Protein AF-A0A329MHL2-F1 (afdb_monomer_lite)

Secondary structure (DSSP, 8-state):
------SS-SS-EEE-HHHH--GGG----HHHHHHHT--EEE--SS-HHHHHHHHHHHHHT-

Foldseek 3Di:
DDADPDAADQDKHKDQQLVVDDPVNDPPPPVSVVSVPDMDIDDHNDDPVVVVVVVVVVVVVD

Organism: NCBI:txid450362

pLDDT: mean 77.1, std 14.2, range [44.59, 94.75]

Sequence (62 aa):
MQIGVSWGGFESLIYSPGLSIHPEQTTRTEWETRLERTIRISVGLEDIDDLMEDLQRGLDEL

Structure (mmCIF, N/CA/C/O backbone):
data_AF-A0A329MHL2-F1
#
_entry.id   AF-A0A329MHL2-F1
#
loop_
_atom_site.group_PDB
_atom_site.id
_atom_site.type_symbol
_atom_site.label_atom_id
_atom_site.label_alt_id
_atom_site.label_comp_id
_atom_site.label_asym_id
_atom_site.label_entity_id
_atom_site.label_seq_id
_atom_site.pdbx_PDB_ins_code
_atom_site.Cartn_x
_atom_site.Cartn_y
_atom_site.Cartn_z
_atom_site.occupancy
_atom_site.B_iso_or_equiv
_atom_site.auth_seq_id
_atom_site.auth_comp_id
_atom_site.auth_asym_id
_atom_site.auth_atom_id
_atom_site.pdbx_PDB_model_num
ATOM 1 N N . MET A 1 1 ? -6.534 7.342 -2.270 1.00 44.59 1 MET A N 1
ATOM 2 C CA . MET A 1 1 ? -5.173 6.771 -2.215 1.00 44.59 1 MET A CA 1
ATOM 3 C C . MET A 1 1 ? -4.183 7.735 -2.848 1.00 44.59 1 MET A C 1
ATOM 5 O O . MET A 1 1 ? -4.407 8.161 -3.976 1.00 44.59 1 MET A O 1
ATOM 9 N N . GLN A 1 2 ? -3.125 8.108 -2.130 1.00 50.28 2 GLN A N 1
ATOM 10 C CA . GLN A 1 2 ? -2.065 8.990 -2.624 1.00 50.28 2 GLN A CA 1
ATOM 11 C C . GLN A 1 2 ? -0.787 8.152 -2.812 1.00 50.28 2 GLN A C 1
ATOM 13 O O . GLN A 1 2 ? -0.372 7.450 -1.897 1.00 50.28 2 GLN A O 1
ATOM 18 N N . ILE A 1 3 ? -0.179 8.173 -4.003 1.00 55.25 3 ILE A N 1
ATOM 19 C CA . ILE A 1 3 ? 1.069 7.440 -4.279 1.00 55.25 3 ILE A CA 1
ATOM 20 C C . ILE A 1 3 ? 2.233 8.280 -3.734 1.00 55.25 3 ILE A C 1
ATOM 22 O O . ILE A 1 3 ? 2.569 9.315 -4.308 1.00 55.25 3 ILE A O 1
ATOM 26 N N . GLY A 1 4 ? 2.824 7.863 -2.611 1.00 50.31 4 GLY A N 1
ATOM 27 C CA . GLY A 1 4 ? 3.921 8.567 -1.936 1.00 50.31 4 GLY A CA 1
ATOM 28 C C . GLY A 1 4 ? 5.163 7.692 -1.732 1.00 50.31 4 GLY A C 1
ATOM 29 O O . GLY A 1 4 ? 5.066 6.515 -1.404 1.00 50.31 4 GLY A O 1
A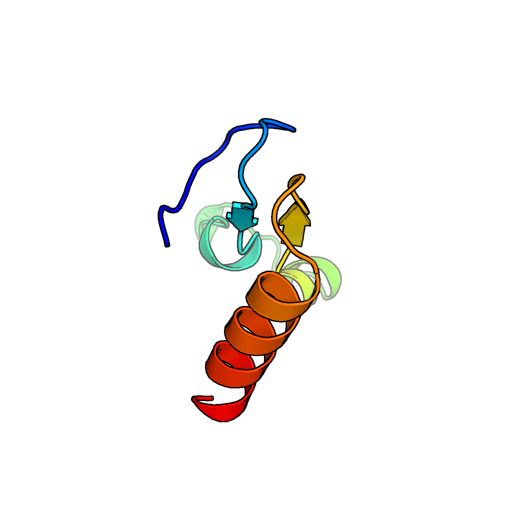TOM 30 N N . VAL A 1 5 ? 6.352 8.283 -1.891 1.00 46.00 5 VAL A N 1
ATOM 31 C CA . VAL A 1 5 ? 7.671 7.633 -1.700 1.00 46.00 5 VAL A CA 1
ATOM 32 C C . VAL A 1 5 ? 8.214 7.764 -0.264 1.00 46.00 5 VAL A C 1
ATOM 34 O O . VAL A 1 5 ? 9.424 7.717 -0.045 1.00 46.00 5 VAL A O 1
ATOM 37 N N . SER A 1 6 ? 7.334 7.952 0.723 1.00 48.56 6 SER A N 1
ATOM 38 C CA . SER A 1 6 ? 7.720 8.119 2.130 1.00 48.56 6 SER A CA 1
ATOM 39 C C . SER A 1 6 ? 7.853 6.767 2.837 1.00 48.56 6 SER A C 1
ATOM 41 O O . SER A 1 6 ? 7.185 5.796 2.499 1.00 48.56 6 SER A O 1
ATOM 43 N N . TRP A 1 7 ? 8.759 6.676 3.802 1.00 48.62 7 TRP A N 1
ATOM 44 C CA . TRP A 1 7 ? 9.037 5.456 4.555 1.00 48.62 7 TRP A CA 1
ATOM 45 C C . TRP A 1 7 ? 8.504 5.635 5.981 1.00 48.62 7 TRP A C 1
ATOM 47 O O . TRP A 1 7 ? 9.176 6.241 6.809 1.00 48.62 7 TRP A O 1
ATOM 57 N N . GLY A 1 8 ? 7.299 5.122 6.256 1.00 51.75 8 GLY A N 1
ATOM 58 C CA . GLY A 1 8 ? 6.792 4.925 7.623 1.00 51.75 8 GLY A CA 1
ATOM 59 C C . GLY A 1 8 ? 6.199 6.153 8.324 1.00 51.75 8 GLY A C 1
ATOM 60 O O . GLY A 1 8 ? 6.587 6.460 9.449 1.00 51.75 8 GLY A O 1
ATOM 61 N N . GLY A 1 9 ? 5.261 6.849 7.674 1.00 58.78 9 GLY A N 1
ATOM 62 C CA . GLY A 1 9 ? 4.340 7.771 8.353 1.00 58.78 9 GLY A CA 1
ATOM 63 C C . GLY A 1 9 ? 3.134 7.034 8.953 1.00 58.78 9 GLY A C 1
ATOM 64 O O . GLY A 1 9 ? 2.995 5.831 8.770 1.00 58.78 9 GLY A O 1
ATOM 65 N N . PHE A 1 10 ? 2.245 7.763 9.638 1.00 62.62 10 PHE A N 1
ATOM 66 C CA . PHE A 1 10 ? 0.949 7.248 10.123 1.00 62.62 10 PHE A CA 1
ATOM 67 C C . PHE A 1 10 ? 0.101 6.600 9.007 1.00 62.62 10 PHE A C 1
ATOM 69 O O . PHE A 1 10 ? -0.737 5.753 9.289 1.00 62.62 10 PHE A O 1
ATOM 76 N N . GLU A 1 11 ? 0.349 6.984 7.756 1.00 75.38 11 GLU A N 1
ATOM 77 C CA . GLU A 1 11 ? -0.435 6.631 6.575 1.00 75.38 11 GLU A CA 1
ATOM 78 C C . GLU A 1 11 ? 0.134 5.414 5.830 1.00 75.38 11 GLU A C 1
ATOM 80 O O . GLU A 1 11 ? 1.354 5.278 5.661 1.00 75.38 11 GLU A O 1
ATOM 85 N N . SER A 1 12 ? -0.761 4.571 5.316 1.00 83.06 12 SER A N 1
ATOM 86 C CA . SER A 1 12 ? -0.414 3.453 4.444 1.00 83.06 12 SER A CA 1
ATOM 87 C C . SER A 1 12 ? 0.026 3.911 3.050 1.00 83.06 12 SER A C 1
ATOM 89 O O . SER A 1 12 ? -0.488 4.873 2.478 1.00 83.06 12 SER A O 1
ATOM 91 N N . LEU A 1 13 ? 0.992 3.193 2.465 1.00 85.44 13 LEU A N 1
ATOM 92 C CA . LEU A 1 13 ? 1.559 3.498 1.148 1.00 85.44 13 LEU A CA 1
ATOM 93 C C . LEU A 1 13 ? 1.675 2.245 0.284 1.00 85.44 13 LEU A C 1
ATOM 95 O O . LEU A 1 13 ? 2.124 1.196 0.743 1.00 85.44 13 LEU A O 1
ATOM 99 N N . ILE A 1 14 ? 1.356 2.386 -1.002 1.00 87.50 14 ILE A N 1
ATOM 100 C CA . ILE A 1 14 ? 1.462 1.326 -2.006 1.00 87.50 14 ILE A CA 1
ATOM 101 C C . ILE A 1 14 ? 2.405 1.758 -3.130 1.00 87.50 14 ILE A C 1
ATOM 103 O O . ILE A 1 14 ? 2.374 2.894 -3.603 1.00 87.50 14 ILE A O 1
ATOM 107 N N . TYR A 1 15 ? 3.281 0.850 -3.546 1.00 86.06 15 TYR A N 1
ATOM 108 C CA . TYR A 1 15 ? 4.294 1.109 -4.558 1.00 86.06 15 TYR A CA 1
ATOM 109 C C . TYR A 1 15 ? 4.479 -0.116 -5.447 1.00 86.06 15 TYR A C 1
ATOM 111 O O . TYR A 1 15 ? 4.676 -1.215 -4.938 1.00 86.06 15 TYR A O 1
ATOM 119 N N . SER A 1 16 ? 4.469 0.060 -6.768 1.00 85.94 16 SER A N 1
ATOM 120 C CA . SER A 1 16 ? 4.833 -1.003 -7.708 1.00 85.94 16 SER A CA 1
ATOM 121 C C . SER A 1 16 ? 6.255 -0.767 -8.226 1.00 85.94 16 SER A C 1
ATOM 123 O O . SER A 1 16 ? 6.462 0.153 -9.026 1.00 85.94 16 SER A O 1
ATOM 125 N N . PRO A 1 17 ? 7.246 -1.581 -7.808 1.00 79.75 17 PRO A N 1
ATOM 126 C CA . PRO A 1 17 ? 8.603 -1.489 -8.335 1.00 79.75 17 PRO A CA 1
ATOM 127 C C . PRO A 1 17 ? 8.630 -1.687 -9.850 1.00 79.75 17 PRO A C 1
ATOM 129 O O . PRO A 1 17 ? 9.327 -0.960 -10.547 1.00 79.75 17 PRO A O 1
ATOM 132 N N . GLY A 1 18 ? 7.811 -2.611 -10.357 1.00 77.62 18 GLY A N 1
ATOM 133 C CA . GLY A 1 18 ? 7.663 -2.902 -11.778 1.00 77.62 18 GLY A CA 1
ATOM 134 C C . GLY A 1 18 ? 7.330 -1.687 -12.639 1.00 77.62 18 GLY A C 1
ATOM 135 O O . GLY A 1 18 ? 7.928 -1.505 -13.693 1.00 77.62 18 GLY A O 1
ATOM 136 N N . LEU A 1 19 ? 6.431 -0.818 -12.164 1.00 76.81 19 LEU A N 1
ATOM 137 C CA . LEU A 1 19 ? 6.043 0.404 -12.881 1.00 76.81 19 LEU A CA 1
ATOM 138 C C . LEU A 1 19 ? 7.123 1.494 -12.873 1.00 76.81 19 LEU A C 1
ATOM 140 O O . LEU A 1 19 ? 7.043 2.438 -13.654 1.00 76.81 19 LEU A O 1
ATOM 144 N N . SER A 1 20 ? 8.113 1.393 -11.985 1.00 72.19 20 SER A N 1
ATOM 145 C CA . SER A 1 20 ? 9.187 2.386 -11.859 1.00 72.19 20 SER A CA 1
ATOM 146 C C . SER A 1 20 ? 10.461 2.004 -12.611 1.00 72.19 20 SER A C 1
ATOM 148 O O . SER A 1 20 ? 11.394 2.802 -12.666 1.00 72.19 20 SER A O 1
ATOM 150 N N . ILE A 1 21 ? 10.530 0.789 -13.159 1.00 71.06 21 ILE A N 1
ATOM 151 C CA . ILE A 1 21 ? 11.687 0.316 -13.918 1.00 71.06 21 ILE A CA 1
ATOM 152 C C . ILE A 1 21 ? 11.554 0.815 -15.357 1.00 71.06 21 ILE A C 1
ATOM 154 O O . ILE A 1 21 ? 10.630 0.434 -16.076 1.00 71.06 21 ILE A O 1
ATOM 158 N N . HIS A 1 22 ? 12.493 1.650 -15.807 1.00 68.88 22 HIS A N 1
ATOM 159 C CA . HIS A 1 22 ? 12.556 2.012 -17.219 1.00 68.88 22 HIS A CA 1
ATOM 160 C C . HIS A 1 22 ? 13.048 0.819 -18.059 1.00 68.88 22 HIS A C 1
ATOM 162 O O . HIS A 1 22 ? 13.999 0.146 -17.654 1.00 68.88 22 HIS A O 1
ATOM 168 N N . PRO A 1 23 ? 12.478 0.581 -19.259 1.00 64.81 23 PRO A N 1
ATOM 169 C CA . PRO A 1 23 ? 12.883 -0.515 -20.148 1.00 64.81 23 PRO A CA 1
ATOM 170 C C . PRO A 1 23 ? 14.379 -0.515 -20.495 1.00 64.81 23 PRO A C 1
ATOM 172 O O . PRO A 1 23 ? 14.962 -1.555 -20.770 1.00 64.81 23 PRO A O 1
ATOM 175 N N . GLU A 1 24 ? 14.998 0.663 -20.471 1.00 68.94 24 GLU A N 1
ATOM 176 C CA . GLU A 1 24 ? 16.414 0.888 -20.777 1.00 68.94 24 GLU A CA 1
ATOM 177 C C . GLU A 1 24 ? 17.344 0.531 -19.606 1.00 68.94 24 GLU A C 1
ATOM 179 O O . GLU A 1 24 ? 18.553 0.409 -19.781 1.00 68.94 24 GLU A O 1
ATOM 184 N N . GLN A 1 25 ? 16.779 0.365 -18.408 1.00 67.06 25 GLN A N 1
ATOM 185 C CA . GLN A 1 25 ? 17.496 0.054 -17.171 1.00 67.06 25 GLN A CA 1
ATOM 186 C C . GLN A 1 25 ? 17.346 -1.414 -16.751 1.00 67.06 25 GLN A C 1
ATOM 188 O O . GLN A 1 25 ? 17.932 -1.805 -15.746 1.00 67.06 25 GLN A O 1
ATOM 193 N N . THR A 1 26 ? 16.575 -2.217 -17.496 1.00 66.75 26 THR A N 1
ATOM 194 C CA . THR A 1 26 ? 16.326 -3.629 -17.181 1.00 66.75 26 THR A CA 1
ATOM 195 C C . THR A 1 26 ? 17.134 -4.562 -18.072 1.00 66.75 26 THR A C 1
ATOM 197 O O . THR A 1 26 ? 17.151 -4.439 -19.297 1.00 66.75 26 THR A O 1
ATOM 200 N N . THR A 1 27 ? 17.773 -5.551 -17.454 1.00 71.50 27 THR A N 1
ATOM 201 C CA . THR A 1 27 ? 18.404 -6.681 -18.154 1.00 71.50 27 THR A CA 1
ATOM 202 C C . THR A 1 27 ? 17.405 -7.778 -18.544 1.00 71.50 27 THR A C 1
ATOM 204 O O . THR A 1 27 ? 17.801 -8.777 -19.145 1.00 71.50 27 THR A O 1
ATOM 207 N N . ARG A 1 28 ? 16.107 -7.592 -18.244 1.00 69.12 28 ARG A N 1
ATOM 208 C CA . ARG A 1 28 ? 15.012 -8.561 -18.443 1.00 69.12 28 ARG A CA 1
ATOM 209 C C . ARG A 1 28 ? 15.327 -9.941 -17.869 1.00 69.12 28 ARG A C 1
ATOM 211 O O . ARG A 1 28 ? 14.942 -10.968 -18.426 1.00 69.12 28 ARG A O 1
ATOM 218 N N . THR A 1 29 ? 16.047 -9.961 -16.757 1.00 77.00 29 THR A N 1
ATOM 219 C CA . THR A 1 29 ? 16.272 -11.183 -15.990 1.00 77.00 29 THR A CA 1
ATOM 220 C C . THR A 1 29 ? 14.955 -11.680 -15.394 1.00 77.00 29 THR A C 1
ATOM 222 O O . THR A 1 29 ? 14.021 -10.905 -15.189 1.00 77.00 29 THR A O 1
ATOM 225 N N . GLU A 1 30 ? 14.877 -12.970 -15.055 1.00 71.31 30 GLU A N 1
ATOM 226 C CA . GLU A 1 30 ? 13.678 -13.549 -14.424 1.00 71.31 30 GLU A CA 1
ATOM 227 C C . GLU A 1 30 ? 13.268 -12.806 -13.135 1.00 71.31 30 GLU A C 1
ATOM 229 O O . GLU A 1 30 ? 12.082 -12.688 -12.823 1.00 71.31 30 GLU A O 1
ATOM 234 N N . TRP A 1 31 ? 14.242 -12.244 -12.412 1.00 71.00 31 TRP A N 1
ATOM 235 C CA . TRP A 1 31 ? 14.013 -11.416 -11.228 1.00 71.00 31 TRP A CA 1
ATOM 236 C C . TRP A 1 31 ? 13.346 -10.080 -11.562 1.00 71.00 31 TRP A C 1
ATOM 238 O O . TRP A 1 31 ? 12.398 -9.689 -10.884 1.00 71.00 31 TRP A O 1
ATOM 248 N N . GLU A 1 32 ? 13.788 -9.404 -12.621 1.00 69.38 32 GLU A N 1
ATOM 249 C CA . GLU A 1 32 ? 13.205 -8.134 -13.069 1.00 69.38 32 GLU A CA 1
ATOM 250 C C . GLU A 1 32 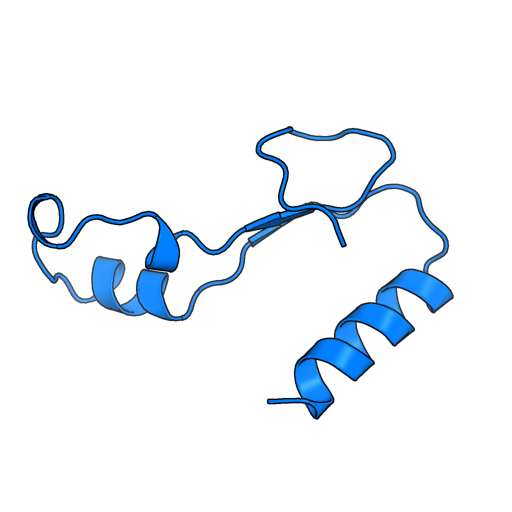? 11.788 -8.329 -13.613 1.00 69.38 32 GLU A C 1
ATOM 252 O O . GLU A 1 32 ? 10.898 -7.544 -13.293 1.00 69.38 32 GLU A O 1
ATOM 257 N N . THR A 1 33 ? 11.530 -9.425 -14.331 1.00 72.12 33 THR A N 1
ATOM 258 C CA . THR A 1 33 ? 10.172 -9.772 -14.783 1.00 72.12 33 THR A CA 1
ATOM 259 C C . THR A 1 33 ? 9.234 -10.072 -13.609 1.00 72.12 33 THR A C 1
ATOM 261 O O . THR A 1 33 ? 8.042 -9.774 -13.665 1.00 72.12 33 THR A O 1
ATOM 264 N N . ARG A 1 34 ? 9.744 -10.614 -12.495 1.00 75.94 34 ARG A N 1
ATOM 265 C CA . ARG A 1 34 ? 8.938 -10.811 -11.281 1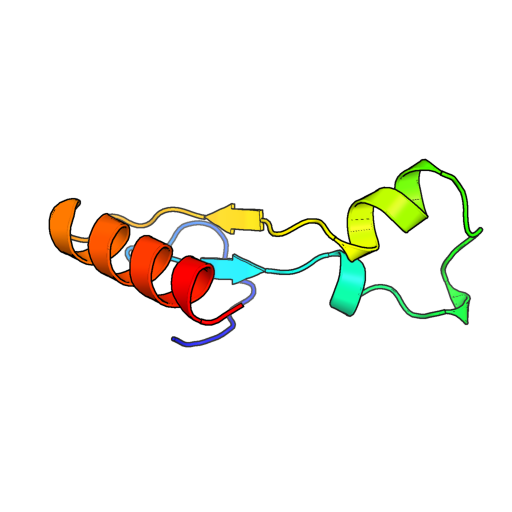.00 75.94 34 ARG A CA 1
ATOM 266 C C . ARG A 1 34 ? 8.574 -9.485 -10.604 1.00 75.94 34 ARG A C 1
ATOM 268 O O . ARG A 1 34 ? 7.491 -9.379 -10.026 1.00 75.94 34 ARG A O 1
ATOM 275 N N . LEU A 1 35 ? 9.430 -8.467 -10.705 1.00 79.19 35 LEU A N 1
ATOM 276 C CA . LEU A 1 35 ? 9.151 -7.128 -10.176 1.00 79.19 35 LEU A CA 1
ATOM 277 C C . LEU A 1 35 ? 8.001 -6.425 -10.914 1.00 79.19 35 LEU A C 1
ATOM 279 O O . LEU A 1 35 ? 7.272 -5.673 -10.272 1.00 79.19 35 LEU A O 1
ATOM 283 N N . GLU A 1 36 ? 7.773 -6.722 -12.201 1.00 78.38 36 GLU A N 1
ATOM 284 C CA . GLU A 1 36 ? 6.664 -6.168 -13.009 1.00 78.38 36 GLU A CA 1
ATOM 285 C C . GLU A 1 36 ? 5.284 -6.393 -12.375 1.00 78.38 36 GLU A C 1
ATOM 287 O O . GLU A 1 36 ? 4.403 -5.544 -12.469 1.00 78.38 36 GLU A O 1
ATOM 292 N N . ARG A 1 37 ? 5.102 -7.532 -11.698 1.00 83.06 37 ARG A N 1
ATOM 293 C CA . ARG A 1 37 ? 3.846 -7.917 -11.029 1.00 83.06 37 ARG A CA 1
ATOM 294 C C . ARG A 1 37 ? 3.913 -7.781 -9.511 1.00 83.06 37 ARG A C 1
ATOM 296 O O . ARG A 1 37 ? 3.045 -8.283 -8.805 1.00 83.06 37 ARG A O 1
ATOM 303 N N . THR A 1 38 ? 4.969 -7.158 -8.998 1.00 86.25 38 THR A N 1
ATOM 304 C CA . THR A 1 38 ? 5.165 -6.996 -7.562 1.00 86.25 38 THR A CA 1
ATOM 305 C C . THR A 1 38 ? 4.548 -5.680 -7.103 1.00 86.25 38 THR A C 1
ATOM 307 O O . THR A 1 38 ? 4.736 -4.627 -7.715 1.00 86.25 38 THR A O 1
ATOM 310 N N . ILE A 1 39 ? 3.835 -5.748 -5.984 1.00 88.69 39 ILE A N 1
ATOM 311 C CA . ILE A 1 39 ? 3.323 -4.601 -5.243 1.00 88.69 39 ILE A CA 1
ATOM 312 C C . ILE A 1 39 ? 3.984 -4.634 -3.863 1.00 88.69 39 ILE A C 1
ATOM 314 O O . ILE A 1 39 ? 4.029 -5.674 -3.208 1.00 88.69 39 ILE A O 1
ATOM 318 N N . ARG A 1 40 ? 4.516 -3.496 -3.422 1.00 88.38 40 ARG A N 1
ATOM 319 C CA . ARG A 1 40 ? 5.053 -3.276 -2.082 1.00 88.38 40 ARG A CA 1
ATOM 320 C C . ARG A 1 40 ? 4.077 -2.404 -1.310 1.00 88.38 40 ARG A C 1
ATOM 322 O O . ARG A 1 40 ? 3.772 -1.299 -1.752 1.00 88.38 40 ARG A O 1
ATOM 329 N N . ILE A 1 41 ? 3.663 -2.873 -0.142 1.00 88.94 41 ILE A N 1
ATOM 330 C CA . ILE A 1 41 ? 2.774 -2.138 0.756 1.00 88.94 41 ILE A CA 1
ATOM 331 C C . ILE A 1 41 ? 3.556 -1.814 2.031 1.00 88.94 41 ILE A C 1
ATOM 333 O O . ILE A 1 41 ? 4.188 -2.693 2.614 1.00 88.94 41 ILE A O 1
ATOM 337 N N . SER A 1 42 ? 3.546 -0.547 2.433 1.00 89.12 42 SER A N 1
ATOM 338 C CA . SER A 1 42 ? 3.958 -0.099 3.761 1.00 89.12 42 SER A CA 1
ATOM 339 C C . SER A 1 42 ? 2.687 0.153 4.554 1.00 89.12 42 SER A C 1
ATOM 341 O O . SER A 1 42 ? 1.944 1.069 4.215 1.00 89.12 42 SER A O 1
ATOM 343 N N . VAL A 1 43 ? 2.433 -0.669 5.567 1.00 88.50 43 VAL A N 1
ATOM 344 C CA . VAL A 1 43 ? 1.220 -0.580 6.389 1.00 88.50 43 VAL A CA 1
ATOM 345 C C . VAL A 1 43 ? 1.398 0.522 7.434 1.00 88.50 43 VAL A C 1
ATOM 347 O O . VAL A 1 43 ? 2.406 0.531 8.146 1.00 88.50 43 VAL A O 1
ATOM 350 N N . GLY A 1 44 ? 0.454 1.460 7.468 1.00 86.31 44 GLY A N 1
ATOM 351 C CA . GLY A 1 44 ? 0.367 2.548 8.437 1.00 86.31 44 GLY A CA 1
ATOM 352 C C . GLY A 1 44 ? -0.270 2.111 9.758 1.00 86.31 44 GLY A C 1
ATOM 353 O O . GLY A 1 44 ? -0.268 0.931 10.111 1.00 86.31 44 GLY A O 1
ATOM 354 N N . LEU A 1 45 ? -0.782 3.079 10.520 1.00 87.81 45 LEU A N 1
ATOM 355 C CA . LEU A 1 45 ? -1.441 2.858 11.817 1.00 87.81 45 LEU A CA 1
ATOM 356 C C . LEU A 1 45 ? -2.955 3.120 11.751 1.00 87.81 45 LEU A C 1
ATOM 358 O O . LEU A 1 45 ? -3.565 3.459 12.766 1.00 87.81 45 LEU A O 1
ATOM 362 N N . GLU A 1 46 ? -3.543 3.010 10.559 1.00 87.06 46 GLU A N 1
ATOM 363 C CA . GLU A 1 46 ? -4.990 3.100 10.359 1.00 87.06 46 GLU A CA 1
ATOM 364 C C . GLU A 1 46 ? -5.745 1.921 11.003 1.00 87.06 46 GLU A C 1
ATOM 366 O O . GLU A 1 46 ? -5.143 0.945 11.463 1.00 87.06 46 GLU A O 1
ATOM 371 N N . ASP A 1 47 ? -7.077 2.021 11.050 1.00 92.12 47 ASP A N 1
ATOM 372 C CA . ASP A 1 47 ? -7.920 0.924 11.520 1.00 92.12 47 ASP A CA 1
ATOM 373 C C . ASP A 1 47 ? -7.736 -0.318 10.630 1.00 92.12 47 ASP A C 1
ATOM 375 O O . ASP A 1 47 ? -7.630 -0.230 9.405 1.00 92.12 47 ASP A O 1
ATOM 379 N N . ILE A 1 48 ? -7.668 -1.489 11.263 1.00 92.75 48 ILE A N 1
ATOM 380 C CA . ILE A 1 48 ? -7.432 -2.760 10.575 1.00 92.75 48 ILE A CA 1
ATOM 381 C C . ILE A 1 48 ? -8.592 -3.090 9.634 1.00 92.75 48 ILE A C 1
ATOM 383 O O . ILE A 1 48 ? -8.343 -3.611 8.546 1.00 92.75 48 ILE A O 1
ATOM 387 N N . ASP A 1 49 ? -9.831 -2.794 10.028 1.00 94.25 49 ASP A N 1
ATOM 388 C CA . ASP A 1 49 ? -11.004 -3.118 9.219 1.00 94.25 49 ASP A CA 1
ATOM 389 C C . ASP A 1 49 ? -11.032 -2.264 7.941 1.00 94.25 49 ASP A C 1
ATOM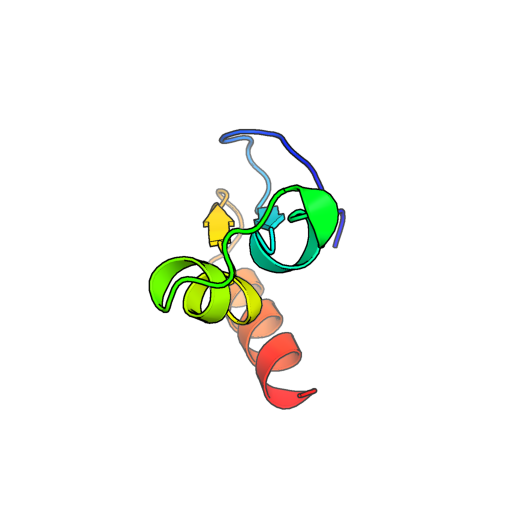 391 O O . ASP A 1 49 ? -11.234 -2.802 6.850 1.00 94.25 49 ASP A O 1
ATOM 395 N N . ASP A 1 50 ? -10.695 -0.974 8.053 1.00 92.31 50 ASP A N 1
ATOM 396 C CA . ASP A 1 50 ? -10.574 -0.059 6.909 1.00 92.31 50 ASP A CA 1
ATOM 397 C C . ASP A 1 50 ? -9.472 -0.517 5.936 1.00 92.31 50 ASP A C 1
ATOM 399 O O . ASP A 1 50 ? -9.666 -0.525 4.718 1.00 92.31 50 ASP A O 1
ATOM 403 N N . LEU A 1 51 ? -8.314 -0.943 6.459 1.00 91.50 51 LEU A N 1
ATOM 404 C CA . LEU A 1 51 ? -7.208 -1.455 5.641 1.00 91.50 51 LEU A CA 1
ATOM 405 C C . LEU A 1 51 ? -7.595 -2.728 4.883 1.00 91.50 51 LEU A C 1
ATOM 407 O O . LEU A 1 51 ? -7.243 -2.893 3.713 1.00 91.50 51 LEU A O 1
ATOM 411 N N . MET A 1 52 ? -8.306 -3.638 5.547 1.00 93.62 52 MET A N 1
ATOM 412 C CA . MET A 1 52 ? -8.760 -4.886 4.942 1.00 93.62 52 MET A CA 1
ATOM 413 C C . MET A 1 52 ? -9.815 -4.638 3.864 1.00 93.62 52 MET A C 1
ATOM 415 O O . MET A 1 52 ? -9.722 -5.236 2.792 1.00 93.62 52 MET A O 1
ATOM 419 N N . 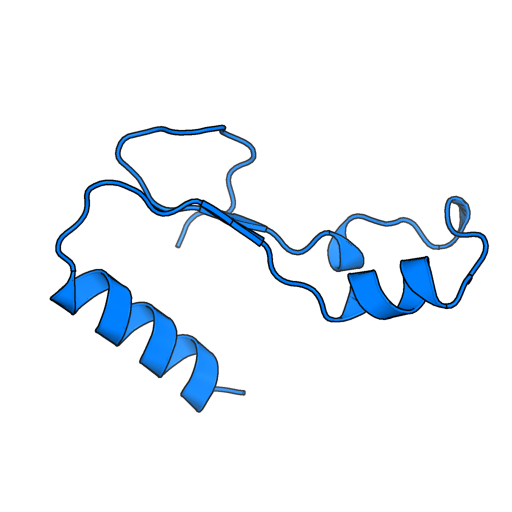GLU A 1 53 ? -10.780 -3.748 4.111 1.00 94.50 53 GLU A N 1
ATOM 420 C CA . GLU A 1 53 ? -11.799 -3.385 3.121 1.00 94.50 53 GLU A CA 1
ATOM 421 C C . GLU A 1 53 ? -11.165 -2.756 1.873 1.00 94.50 53 GLU A C 1
ATOM 423 O O . GLU A 1 53 ? -11.501 -3.128 0.746 1.00 94.50 53 GLU A O 1
ATOM 428 N N . ASP A 1 54 ? -10.201 -1.853 2.058 1.00 91.31 54 ASP A N 1
ATOM 429 C CA . ASP A 1 54 ? -9.549 -1.157 0.951 1.00 91.31 54 ASP A CA 1
ATOM 430 C C . ASP A 1 54 ? -8.711 -2.108 0.079 1.00 91.31 54 ASP A C 1
ATOM 432 O O . ASP A 1 54 ? -8.787 -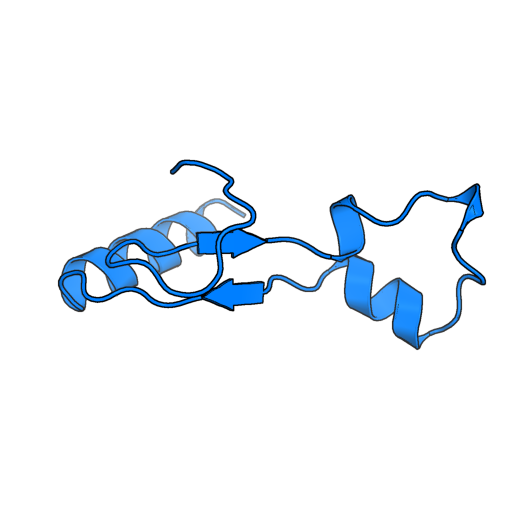2.066 -1.155 1.00 91.31 54 ASP A O 1
ATOM 436 N N . LEU A 1 55 ? -7.966 -3.028 0.706 1.00 91.94 55 LEU A N 1
ATOM 437 C CA . LEU A 1 55 ? -7.223 -4.072 -0.005 1.00 91.94 55 LEU A CA 1
ATOM 438 C C . LEU A 1 55 ? -8.152 -5.050 -0.728 1.00 91.94 55 LEU A C 1
ATOM 440 O O . LEU A 1 55 ? -7.870 -5.418 -1.868 1.00 91.94 55 LEU A O 1
ATOM 444 N N . GLN A 1 56 ? -9.253 -5.459 -0.091 1.00 94.75 56 GLN A N 1
ATOM 445 C CA . GLN A 1 56 ? -10.223 -6.372 -0.692 1.00 94.75 56 GLN A CA 1
ATOM 446 C C . GLN A 1 56 ? -10.863 -5.742 -1.932 1.00 94.75 56 GLN A C 1
ATOM 448 O O . GLN A 1 56 ? -10.848 -6.348 -3.000 1.00 94.75 56 GLN A O 1
ATOM 453 N N . ARG A 1 57 ? -11.322 -4.488 -1.829 1.00 93.06 57 ARG A N 1
ATOM 454 C CA . ARG A 1 57 ? -11.874 -3.741 -2.965 1.00 93.06 57 ARG A CA 1
ATOM 455 C C . ARG A 1 57 ? -10.877 -3.642 -4.120 1.00 93.06 57 ARG A C 1
ATOM 457 O O . ARG A 1 57 ? -11.237 -3.909 -5.259 1.00 93.06 57 ARG A O 1
ATOM 464 N N . GLY A 1 58 ? -9.621 -3.291 -3.835 1.00 87.69 58 GLY A N 1
ATOM 465 C CA . GLY A 1 58 ? -8.592 -3.169 -4.870 1.00 87.69 58 GLY A CA 1
ATOM 466 C C . GLY A 1 58 ? -8.246 -4.490 -5.567 1.00 87.69 58 GLY A C 1
ATOM 467 O O . GLY A 1 58 ? -7.864 -4.476 -6.735 1.00 87.69 58 GLY A O 1
ATOM 468 N N . LEU A 1 59 ? -8.373 -5.624 -4.870 1.00 88.50 59 LEU A N 1
ATOM 469 C CA . LEU A 1 59 ? -8.141 -6.953 -5.439 1.00 88.50 59 LEU A CA 1
ATOM 470 C C . LEU A 1 59 ? -9.354 -7.503 -6.197 1.00 88.50 59 LEU A C 1
ATOM 472 O O . LEU A 1 59 ? -9.160 -8.227 -7.169 1.00 88.50 59 LEU A O 1
ATOM 476 N N . ASP A 1 60 ? -10.573 -7.155 -5.784 1.00 92.62 60 ASP A N 1
ATOM 477 C CA . ASP A 1 60 ? -11.808 -7.586 -6.450 1.00 92.62 60 ASP A CA 1
ATOM 478 C C . ASP A 1 60 ? -12.100 -6.798 -7.742 1.00 92.62 60 ASP A C 1
ATOM 480 O O . ASP A 1 60 ? -12.841 -7.275 -8.601 1.00 92.62 60 ASP A O 1
ATOM 484 N N . GLU A 1 61 ? -11.522 -5.601 -7.899 1.00 82.62 61 GLU A N 1
ATOM 485 C CA . GLU A 1 61 ? -11.641 -4.766 -9.107 1.00 82.62 61 GLU A CA 1
ATOM 486 C C . GLU A 1 61 ? -10.652 -5.140 -10.244 1.00 82.62 61 GLU A C 1
ATOM 488 O O . GLU A 1 61 ? -10.682 -4.506 -11.303 1.00 82.62 61 GLU A O 1
ATOM 493 N N . LEU A 1 62 ? -9.792 -6.155 -10.053 1.00 63.78 62 LEU A N 1
ATOM 494 C CA . LEU A 1 62 ? -8.809 -6.664 -11.036 1.00 63.78 62 LEU A CA 1
ATOM 495 C C . LEU A 1 62 ? -9.372 -7.751 -11.966 1.00 63.78 62 LEU A C 1
ATOM 497 O O . LEU A 1 62 ? -8.997 -7.726 -13.164 1.00 63.78 62 LEU A O 1
#

InterPro domains:
  IPR000277 Cys/Met metabolism, pyridoxal phosphate-dependent enzyme [PF01053] (2-59)
  IPR015422 Pyridoxal phosphate-dependent transferase, small domain [G3DSA:3.90.1150.10] (1-62)
  IPR015424 Pyridoxal phosphate-dependent transferase [SSF53383] (3-61)

Radius of gyration: 13.96 Å; chains: 1; bounding box: 30×22×33 Å